Protein 1Q7D (pdb70)

Solvent-accessible surface area: 4250 Å² total

InterPro domains:
  IPR000885 Fibrillar collagen, C-terminal [PF01410] (1228-1463)
  IPR000885 Fibrillar collagen, C-terminal [PS51461] (1229-1464)
  IPR000885 Fibrillar collagen, C-terminal [SM00038] (1228-1464)
  IPR001007 VWFC domain [PF00093] (40-95)
  IPR001007 VWFC domain [PS01208] (58-95)
  IPR001007 VWFC domain [PS50184] (38-96)
  IPR001007 VWFC domain [SM00214] (40-95)
  IPR008160 Collagen triple helix repeat [PF01391] (109-158)
  IPR008160 Collagen triple helix repeat [PF01391] (236-295)
  IPR008160 Collagen triple helix repeat [PF01391] (296-354)
  IPR008160 Collagen triple helix repeat [PF01391] (356-414)
  IPR008160 Collagen triple helix repeat [PF01391] (416-475)
  IPR008160 Collagen triple helix repeat [PF01391] (476-533)
  IPR008160 Collagen triple helix repeat [PF01391] (716-774)
  IPR008160 Collagen triple helix repeat [PF01391] (779-837)
  IPR008160 Collagen triple helix repeat [PF01391] (839-897)
  IPR008160 Collagen triple helix repeat [PF01391] (1079-1137)
  IPR050149 Collagen superfamily [PTHR24023] (434-752)

Organism: Homo sapiens (NCBI:txid9606)

B-factor: mean 19.22, std 9.98, range [6.23, 71.69]

GO terms:
  GO:0048407 platelet-derived growth factor binding (F, IDA)
  GO:0001501 skeletal system development (P, IMP)
  GO:0005515 protein binding (F, IPI)
  GO:0005576 extracellular region (C, TAS)
  GO:0005788 endoplasmic reticulum lumen (C, TAS)
  GO:0005576 extracellular region (C, HDA)
  GO:0031012 extracellular matrix (C, HDA)
  GO:0030020 extracellular matrix structural constituent conferring tensile strength (F, HDA)
  GO:0005584 collagen type I trimer (C, IDA)
  GO:0002020 protease binding (F, IPI)
  GO:0034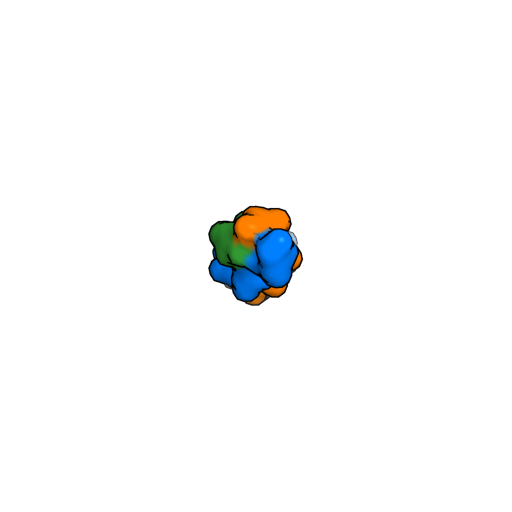504 protein localization to nucleus (P, IDA)
  GO:0045893 positive regulation of DNA-templated transcription (P, IDA)
  GO:0010718 positive regulation of epithelial to mesenchymal transition (P, IDA)
  GO:0042802 identical protein binding (F, IDA)
  GO:0030335 positive regulation of cell migration (P, IDA)
  GO:0090263 positive regulation of canonical Wnt signaling pathway (P, IDA)
  GO:0001568 blood vessel development (P, IMP)
  GO:0034505 tooth mineralization (P, IMP)
  GO:0005576 extracellular region (C, IMP)
  GO:0043589 skin morphogenesis (P, IMP)

Foldseek 3Di:
DADDDDDDDDDDDPD/DADDDDDDDDDDDPD/DQDDDDDDDDDDDPD

Radius of gyration: 17.27 Å; Cα contacts (8 Å, |Δi|>4): 135; chains: 3; bounding box: 9×61×9 Å

Structure (mmCIF, N/CA/C/O backbone):
data_1Q7D
#
_entry.id   1Q7D
#
_cell.length_a   29.600
_cell.length_b   135.800
_cell.length_c   25.400
_cell.angle_alpha   90.00
_cell.angle_beta   90.00
_cell.angle_gamma   90.00
#
_symmetry.space_group_name_H-M   'C 2 2 21'
#
loop_
_entity.id
_entity.type
_entity.pdbx_description
1 polymer 'collagen alfa 1(I) chain peptid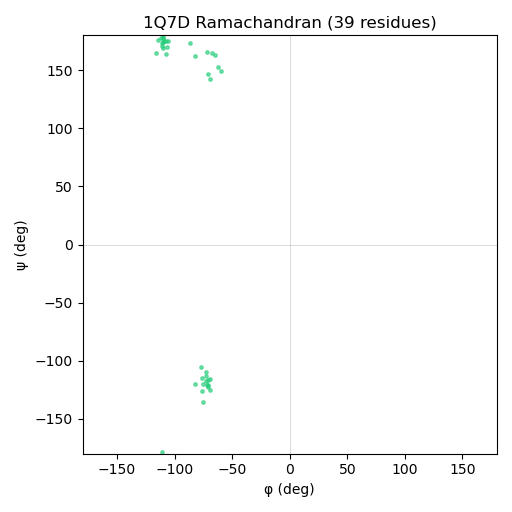e GPOGPOGFOGERGPOGPOGPO'
2 water water
#
loop_
_atom_site.group_PDB
_atom_site.id
_atom_site.type_symbol
_atom_site.label_atom_id
_atom_site.label_alt_id
_atom_site.label_comp_id
_atom_site.label_asym_id
_atom_site.label_entity_id
_atom_site.label_seq_id
_atom_site.pdbx_PDB_ins_code
_atom_site.Cartn_x
_atom_site.Cartn_y
_atom_site.Cartn_z
_atom_site.occupancy
_atom_site.B_iso_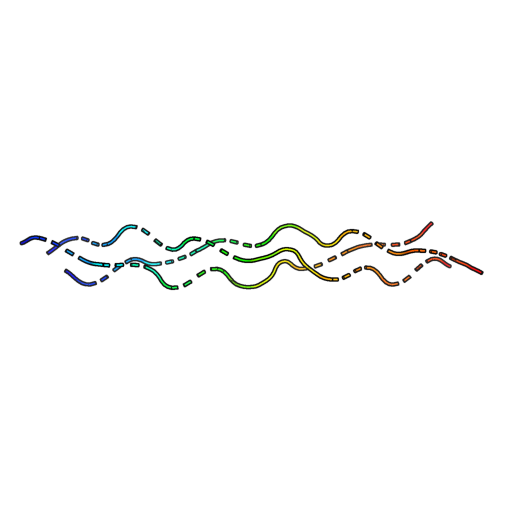or_equiv
_atom_site.auth_seq_id
_atom_site.auth_comp_id
_atom_site.auth_asym_id
_atom_site.auth_atom_id
_atom_site.pdbx_PDB_model_num
ATOM 4 N N . GLY A 1 2 ? 1.404 0.699 1.542 1.00 35.78 2 GLY A N 1
ATOM 5 C CA . GLY A 1 2 ? 2.715 1.309 1.466 1.00 33.91 2 GLY A CA 1
ATOM 6 C C . GLY A 1 2 ? 2.831 2.538 2.344 1.00 32.84 2 GLY A C 1
ATOM 7 O O . GLY A 1 2 ? 1.826 3.129 2.732 1.00 33.25 2 GLY A O 1
ATOM 8 N N . PRO A 1 3 ? 4.062 2.949 2.676 1.00 31.53 3 PRO A N 1
ATOM 9 C CA . PRO A 1 3 ? 4.295 4.124 3.519 1.00 30.05 3 PRO A CA 1
ATOM 10 C C . PRO A 1 3 ? 4.066 5.445 2.778 1.00 28.39 3 PRO A C 1
ATOM 11 O O . PRO A 1 3 ? 4.366 5.557 1.586 1.00 28.32 3 PRO A O 1
ATOM 23 N N . GLY A 1 5 ? 4.410 9.237 1.326 1.00 21.84 5 GLY A N 1
ATOM 24 C CA . GLY A 1 5 ? 5.587 9.848 0.739 1.00 20.23 5 GLY A CA 1
ATOM 25 C C . GLY A 1 5 ? 6.207 10.926 1.602 1.00 19.13 5 GLY A C 1
ATOM 26 O O . GLY A 1 5 ? 5.706 11.232 2.681 1.00 18.43 5 GLY A O 1
ATOM 27 N N . PRO A 1 6 ? 7.315 11.518 1.146 1.00 17.46 6 PRO A N 1
ATOM 28 C CA . PRO A 1 6 ? 7.983 12.574 1.907 1.00 16.89 6 PRO A CA 1
ATOM 29 C C . PRO A 1 6 ? 7.215 13.893 1.786 1.00 15.82 6 PRO A C 1
ATOM 30 O O . PRO A 1 6 ? 6.309 14.024 0.959 1.00 15.87 6 PRO A O 1
ATOM 42 N N . GLY A 1 8 ? 6.074 17.751 0.932 1.00 11.67 8 GLY A N 1
ATOM 43 C CA . GLY A 1 8 ? 6.110 18.475 -0.328 1.00 10.77 8 GLY A CA 1
ATOM 44 C C . GLY A 1 8 ? 7.170 19.567 -0.346 1.00 9.61 8 GLY A C 1
ATOM 45 O O . GLY A 1 8 ? 7.832 19.814 0.663 1.00 9.68 8 GLY A O 1
ATOM 46 N N . PHE A 1 9 ? 7.327 20.207 -1.506 1.00 7.62 9 PHE A N 1
ATOM 47 C CA . PHE A 1 9 ? 8.292 21.292 -1.723 1.00 8.38 9 PHE A CA 1
ATOM 48 C C . PHE A 1 9 ? 7.804 22.552 -0.988 1.00 7.43 9 PHE A C 1
ATOM 49 O O . PHE A 1 9 ? 6.602 22.737 -0.815 1.00 9.10 9 PHE A O 1
ATOM 65 N N . GLY A 1 11 ? 6.535 26.322 -0.006 1.00 8.20 11 GLY A N 1
ATOM 66 C CA . GLY A 1 11 ? 5.651 27.232 -0.718 1.00 9.80 11 GLY A CA 1
ATOM 67 C C . GLY A 1 11 ? 6.446 28.383 -1.320 1.00 10.40 11 GLY A C 1
ATOM 68 O O . GLY A 1 11 ? 7.595 28.608 -0.943 1.00 9.97 11 GLY A O 1
ATOM 69 N N . GLU A 1 12 ? 5.864 29.120 -2.258 1.00 11.42 12 GLU A N 1
ATOM 70 C CA . GLU A 1 12 ? 6.603 30.232 -2.844 1.00 13.40 12 GLU A CA 1
ATOM 71 C C . GLU A 1 12 ? 6.513 31.466 -1.962 1.00 13.00 12 GLU A C 1
ATOM 72 O O . GLU A 1 12 ? 5.647 31.549 -1.083 1.00 13.23 12 GLU A O 1
ATOM 78 N N . ARG A 1 13 ? 7.416 32.415 -2.185 1.00 12.94 13 ARG A N 1
ATOM 79 C CA . ARG A 1 13 ? 7.424 33.636 -1.392 1.00 12.80 13 ARG A CA 1
ATOM 80 C C . ARG A 1 13 ? 6.098 34.385 -1.541 1.00 12.52 13 ARG A C 1
ATOM 81 O O . ARG A 1 13 ? 5.450 34.328 -2.589 1.00 10.93 13 ARG A O 1
ATOM 89 N N . GLY A 1 14 ? 5.705 35.090 -0.485 1.00 11.62 14 GLY A N 1
ATOM 90 C CA . GLY A 1 14 ? 4.454 35.827 -0.510 1.00 10.68 14 GLY A CA 1
ATOM 91 C C . GLY A 1 14 ? 4.470 37.000 -1.472 1.00 9.94 14 GLY A C 1
ATOM 92 O O . GLY A 1 14 ? 5.535 37.415 -1.926 1.00 9.51 14 GLY A O 1
ATOM 93 N N . PRO A 1 15 ? 3.295 37.560 -1.804 1.00 9.95 15 PRO A N 1
ATOM 94 C CA . PRO A 1 15 ? 3.227 38.697 -2.727 1.00 10.29 15 PRO A CA 1
ATOM 95 C C . PRO A 1 15 ? 3.771 39.993 -2.117 1.00 9.58 15 PRO A C 1
ATOM 96 O O . PRO A 1 15 ? 3.887 40.108 -0.893 1.00 9.97 15 PRO A O 1
ATOM 108 N N . GLY A 1 17 ? 3.997 43.830 -0.754 1.00 9.68 17 GLY A N 1
ATOM 109 C CA . GLY A 1 17 ? 3.031 44.553 0.055 1.00 8.40 17 GLY A CA 1
ATOM 110 C C . GLY A 1 17 ? 2.329 45.647 -0.728 1.00 9.40 17 GLY A C 1
ATOM 111 O O . GLY A 1 17 ? 2.719 45.966 -1.859 1.00 7.98 17 GLY A O 1
ATOM 112 N N . PRO A 1 18 ? 1.269 46.236 -0.156 1.00 9.59 18 PRO A N 1
ATOM 113 C CA . PRO A 1 18 ? 0.545 47.305 -0.849 1.00 10.06 18 PRO A CA 1
ATOM 114 C C . PRO A 1 18 ? 1.289 48.643 -0.781 1.00 10.22 18 PRO A C 1
ATOM 115 O O . PRO A 1 18 ? 2.251 48.795 -0.020 1.00 8.98 18 PRO A O 1
ATOM 127 N N . GLY A 1 20 ? 2.489 52.361 0.097 1.00 13.74 20 GLY A N 1
ATOM 128 C CA . GLY A 1 20 ? 2.539 52.995 1.399 1.00 16.31 20 GLY A CA 1
ATOM 129 C C . GLY A 1 20 ? 1.547 54.143 1.467 1.00 18.32 20 GLY A C 1
ATOM 130 O O . GLY A 1 20 ? 0.897 54.458 0.463 1.00 16.93 20 GLY A O 1
ATOM 131 N N . PRO A 1 21 ? 1.399 54.787 2.637 1.00 20.58 21 PRO A N 1
ATOM 132 C CA . PRO A 1 21 ? 0.461 55.906 2.766 1.00 22.49 21 PRO A CA 1
ATOM 133 C C . PRO A 1 21 ? 0.990 57.167 2.095 1.00 24.44 21 PRO A C 1
ATOM 134 O O . PRO A 1 21 ? 2.194 57.307 1.868 1.00 23.80 21 PRO A O 1
ATOM 150 N N . GLY B 1 2 ? 2.326 3.970 -2.235 1.00 25.43 2 GLY B N 1
ATOM 151 C CA . GLY B 1 2 ? 1.746 4.464 -1.000 1.00 24.24 2 GLY B CA 1
ATOM 152 C C . GLY B 1 2 ? 1.054 5.810 -1.145 1.00 23.88 2 GLY B C 1
ATOM 153 O O . GLY B 1 2 ? 1.024 6.385 -2.238 1.00 24.09 2 GLY B O 1
ATOM 154 N N . PRO B 1 3 ? 0.481 6.339 -0.051 1.00 22.64 3 PRO B N 1
ATOM 155 C CA . PRO B 1 3 ? -0.220 7.626 -0.043 1.00 22.18 3 PRO B CA 1
ATOM 156 C C . PRO B 1 3 ? 0.756 8.789 -0.224 1.00 21.67 3 PRO B C 1
ATOM 157 O O . PRO B 1 3 ? 1.939 8.666 0.096 1.00 20.86 3 PRO B O 1
ATOM 169 N N . GLY B 1 5 ? 2.752 12.268 0.443 1.00 16.25 5 GLY B N 1
ATOM 170 C CA . GLY B 1 5 ? 3.257 12.820 1.689 1.00 14.59 5 GLY B CA 1
ATOM 171 C C . GLY B 1 5 ? 2.495 14.066 2.104 1.00 13.79 5 GLY B C 1
ATOM 172 O O . GLY B 1 5 ? 1.598 14.506 1.384 1.00 11.87 5 GLY B O 1
ATOM 173 N N . PRO B 1 6 ? 2.815 14.656 3.265 1.00 13.64 6 PRO B N 1
ATOM 174 C CA . PRO B 1 6 ? 2.105 15.862 3.700 1.00 13.81 6 PRO B CA 1
ATOM 175 C C . PRO B 1 6 ? 2.510 17.073 2.870 1.00 13.26 6 PRO B C 1
ATOM 176 O O . PRO B 1 6 ? 3.522 17.041 2.165 1.00 13.41 6 PRO B O 1
ATOM 188 N N . GLY B 1 8 ? 4.004 20.735 1.802 1.00 10.01 8 GLY B N 1
ATOM 189 C CA . GLY B 1 8 ? 5.229 21.401 2.209 1.00 10.07 8 GLY B CA 1
ATOM 190 C C . GLY B 1 8 ? 4.954 22.599 3.103 1.00 10.19 8 GLY B C 1
ATOM 191 O O . GLY B 1 8 ? 3.802 22.977 3.307 1.00 10.20 8 GLY B O 1
ATOM 192 N N . PHE B 1 9 ? 6.010 23.208 3.634 1.00 10.39 9 PHE B N 1
ATOM 193 C CA . PHE B 1 9 ? 5.853 24.369 4.506 1.00 11.87 9 PHE B CA 1
ATOM 194 C C . PHE B 1 9 ? 5.534 25.631 3.711 1.00 12.27 9 PHE B C 1
ATOM 195 O O . PHE B 1 9 ? 5.801 25.703 2.515 1.00 12.69 9 PHE B O 1
ATOM 211 N N . GLY B 1 11 ? 5.740 29.486 2.259 1.00 13.49 11 GLY B N 1
ATOM 212 C CA . GLY B 1 11 ? 6.887 30.240 1.798 1.00 12.46 11 GLY B CA 1
ATOM 213 C C . GLY B 1 11 ? 7.177 31.360 2.778 1.00 13.10 11 GLY B C 1
ATOM 214 O O . GLY B 1 11 ? 6.487 31.488 3.794 1.00 13.37 11 GLY B O 1
ATOM 215 N N . GLU B 1 12 ? 8.189 32.168 2.478 1.00 14.06 12 GLU B N 1
ATOM 216 C CA . GLU B 1 12 ? 8.553 33.283 3.343 1.00 14.92 12 GLU B CA 1
ATOM 217 C C . GLU B 1 12 ? 7.724 34.508 2.983 1.00 14.34 12 GLU B C 1
ATOM 218 O O . GLU B 1 12 ? 6.994 34.499 1.989 1.00 14.21 12 GLU B O 1
ATOM 224 N N . ARG B 1 13 ? 7.843 35.565 3.780 1.00 13.03 13 ARG B N 1
ATOM 225 C CA . ARG B 1 13 ? 7.064 36.776 3.546 1.00 12.32 13 ARG B CA 1
ATOM 226 C C . ARG B 1 13 ? 7.501 37.581 2.324 1.00 11.97 13 ARG B C 1
ATOM 227 O O . ARG B 1 13 ? 8.689 37.626 1.981 1.00 11.09 13 ARG B O 1
ATOM 235 N N . GLY B 1 14 ? 6.527 38.223 1.675 1.00 11.56 14 GLY B N 1
ATOM 236 C CA . GLY B 1 14 ? 6.814 39.029 0.499 1.00 11.39 14 GLY B CA 1
ATOM 237 C C . GLY B 1 14 ? 7.544 40.319 0.827 1.00 11.62 14 GLY B C 1
ATOM 238 O O . GLY B 1 14 ? 7.597 40.723 1.989 1.00 11.98 14 GLY B O 1
ATOM 239 N N . PRO B 1 15 ? 8.119 40.993 -0.185 1.00 11.61 15 PRO B N 1
ATOM 240 C CA . PRO B 1 15 ? 8.862 42.251 -0.052 1.00 11.83 15 PRO B CA 1
ATOM 241 C C . PRO B 1 15 ? 7.954 43.438 0.280 1.00 10.95 15 PRO B C 1
ATOM 242 O O . PRO B 1 15 ? 6.748 43.394 0.030 1.00 11.41 15 PRO B O 1
ATOM 254 N N . GLY B 1 17 ? 5.933 46.935 0.109 1.00 10.58 17 GLY B N 1
ATOM 255 C CA . GLY B 1 17 ? 5.243 47.531 -1.021 1.00 10.53 17 GLY B CA 1
ATOM 256 C C . GLY B 1 17 ? 5.957 48.776 -1.519 1.00 11.55 17 GLY B C 1
ATOM 257 O O . GLY B 1 17 ? 6.933 49.223 -0.906 1.00 11.10 17 GLY B O 1
ATOM 258 N N . PRO B 1 18 ? 5.504 49.359 -2.638 1.00 11.47 18 PRO B N 1
ATOM 259 C CA . PRO B 1 18 ? 6.159 50.563 -3.155 1.00 13.34 18 PRO B CA 1
ATOM 260 C C . PRO B 1 18 ? 5.862 51.799 -2.311 1.00 14.37 18 PRO B C 1
ATOM 261 O O . PRO B 1 18 ? 4.895 51.828 -1.544 1.00 13.28 18 PRO B O 1
ATOM 273 N N . GLY B 1 20 ? 4.495 55.315 -1.015 1.00 18.39 20 GLY B N 1
ATOM 274 C CA . GLY B 1 20 ? 3.170 55.864 -1.234 1.00 20.55 20 GLY B CA 1
ATOM 275 C C . GLY B 1 20 ? 3.165 57.063 -2.170 1.00 22.85 20 GLY B C 1
ATOM 276 O O . GLY B 1 20 ? 4.225 57.577 -2.535 1.00 22.42 20 GLY B O 1
ATOM 277 N N . PRO B 1 21 ? 1.981 57.529 -2.590 1.00 24.18 21 PRO B N 1
ATOM 278 C CA . PRO B 1 21 ? 1.910 58.684 -3.490 1.00 26.40 21 PRO B CA 1
ATOM 279 C C . PRO B 1 21 ? 2.240 59.964 -2.723 1.00 27.69 21 PRO B C 1
ATOM 280 O O . PRO B 1 21 ? 1.978 60.056 -1.527 1.00 28.43 21 PRO B O 1
ATOM 296 N N . GLY C 1 2 ? 5.062 6.312 -1.024 1.00 23.51 2 GLY C N 1
ATOM 297 C CA .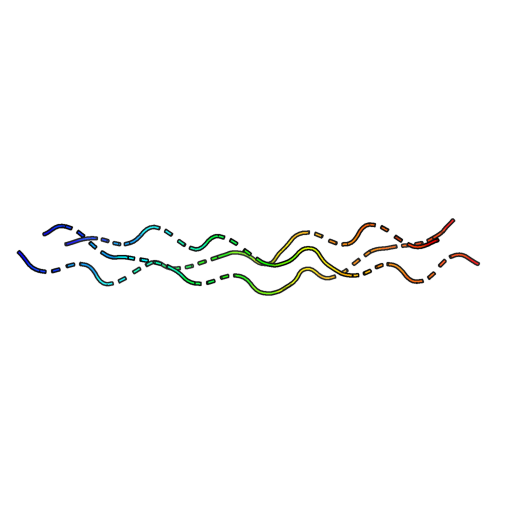 GLY C 1 2 ? 4.211 6.991 -1.984 1.00 23.06 2 GLY C CA 1
ATOM 298 C C . GLY C 1 2 ? 4.867 8.238 -2.543 1.00 22.03 2 GLY C C 1
ATOM 299 O O . GLY C 1 2 ? 6.013 8.534 -2.200 1.00 21.76 2 GLY C O 1
ATOM 300 N N . PRO C 1 3 ? 4.172 8.991 -3.412 1.00 21.18 3 PRO C N 1
ATOM 301 C CA . PRO C 1 3 ? 4.741 10.210 -3.992 1.00 20.39 3 PRO C CA 1
ATOM 302 C C . PRO C 1 3 ? 4.868 11.349 -2.985 1.00 18.88 3 PRO C C 1
ATOM 303 O O . PRO C 1 3 ? 4.207 11.357 -1.942 1.00 18.02 3 PRO C O 1
ATOM 315 N N . GLY C 1 5 ? 4.490 14.976 -1.150 1.00 13.50 5 GLY C N 1
ATOM 316 C CA . GLY C 1 5 ? 3.273 15.731 -0.948 1.00 12.76 5 GLY C CA 1
ATOM 317 C C . GLY C 1 5 ? 3.234 16.932 -1.875 1.00 11.75 5 GLY C C 1
ATOM 318 O O . GLY C 1 5 ? 4.197 17.183 -2.604 1.00 11.52 5 GLY C O 1
ATOM 319 N N . PRO C 1 6 ? 2.127 17.686 -1.889 1.00 11.93 6 PRO C N 1
ATOM 320 C CA . PRO C 1 6 ? 2.018 18.867 -2.753 1.00 12.22 6 PRO C CA 1
ATOM 321 C C . PRO C 1 6 ? 2.838 20.026 -2.173 1.00 12.07 6 PRO C C 1
ATOM 322 O O . PRO C 1 6 ? 3.217 20.001 -1.000 1.00 11.47 6 PRO C O 1
ATOM 334 N N . GLY C 1 8 ? 3.945 23.679 -0.594 1.00 14.03 8 GLY C N 1
ATOM 335 C CA . GLY C 1 8 ? 3.356 24.442 0.492 1.00 16.14 8 GLY C CA 1
ATOM 336 C C . GLY C 1 8 ? 2.582 25.647 -0.010 1.00 16.48 8 GLY C C 1
ATOM 337 O O . GLY C 1 8 ? 2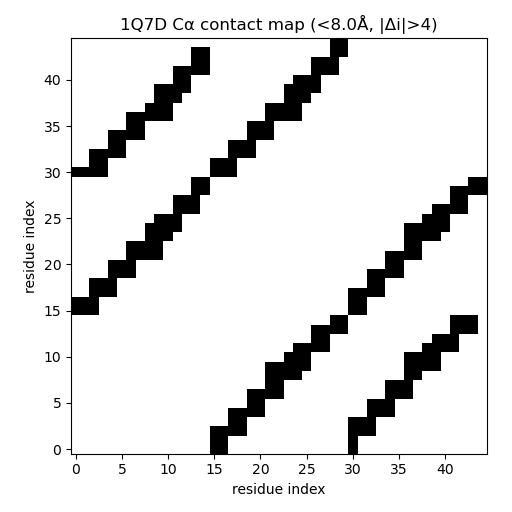.587 25.941 -1.202 1.00 17.53 8 GLY C O 1
ATOM 338 N N . PHE C 1 9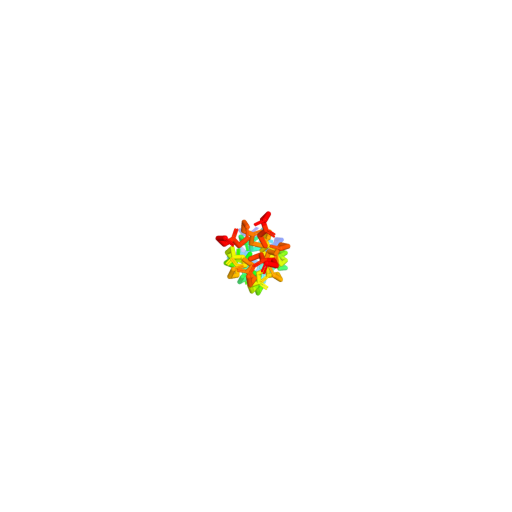 ? 1.925 26.353 0.902 1.00 18.24 9 PHE C N 1
ATOM 339 C CA . PHE C 1 9 ? 1.134 27.530 0.549 1.00 19.66 9 PHE C CA 1
ATOM 340 C C . PHE C 1 9 ? 2.059 28.756 0.425 1.00 19.18 9 PHE C C 1
ATOM 341 O O . PHE C 1 9 ? 3.189 28.746 0.925 1.00 18.34 9 PHE C O 1
ATOM 357 N N . GLY C 1 11 ? 3.825 32.473 0.980 1.00 16.32 11 GLY C N 1
ATOM 358 C CA . GLY C 1 11 ? 4.229 33.133 2.214 1.00 15.07 11 GLY C CA 1
ATOM 359 C C . GLY C 1 11 ? 3.358 34.324 2.565 1.00 15.42 11 GLY C C 1
ATOM 360 O O . GLY C 1 11 ? 2.446 34.666 1.817 1.00 13.75 11 GLY C O 1
ATOM 361 N N . GLU C 1 12 ? 3.642 34.956 3.704 1.00 15.02 12 GLU C N 1
ATOM 362 C CA . GLU C 1 12 ? 2.874 36.112 4.168 1.00 15.55 12 GLU C CA 1
ATOM 363 C C . GLU C 1 12 ? 2.979 37.277 3.182 1.00 12.82 12 GLU C C 1
ATOM 364 O O . GLU C 1 12 ? 3.961 37.399 2.454 1.00 11.83 12 GLU C O 1
ATOM 370 N N . ARG C 1 13 ? 1.958 38.128 3.168 1.00 11.95 13 ARG C N 1
ATOM 371 C CA . ARG C 1 13 ? 1.940 39.299 2.300 1.00 10.78 13 ARG C CA 1
ATOM 372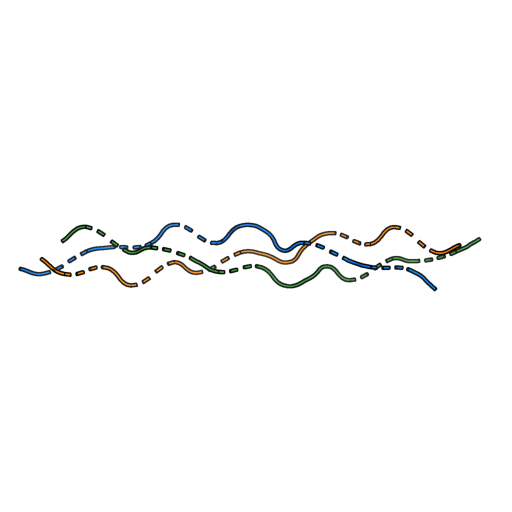 C C . ARG C 1 13 ? 3.004 40.257 2.836 1.00 10.55 13 ARG C C 1
ATOM 373 O O . ARG C 1 13 ? 3.186 40.368 4.048 1.00 9.48 13 ARG C O 1
ATOM 381 N N . GLY C 1 14 ? 3.707 40.943 1.939 1.00 9.13 14 GLY C N 1
ATOM 382 C CA . GLY C 1 14 ? 4.742 41.864 2.370 1.00 8.83 14 GLY C CA 1
ATOM 383 C C . GLY C 1 14 ? 4.216 43.050 3.162 1.00 8.69 14 GLY C C 1
ATOM 384 O O . GLY C 1 14 ? 3.021 43.342 3.133 1.00 8.65 14 GLY C O 1
ATOM 385 N N . PRO C 1 15 ? 5.092 43.756 3.888 1.00 8.55 15 PRO C N 1
ATOM 386 C CA . PRO C 1 15 ? 4.662 44.917 4.677 1.00 8.17 15 PRO C CA 1
ATOM 387 C C . PRO C 1 15 ? 4.255 46.066 3.749 1.00 8.43 15 PRO C C 1
ATOM 388 O O . PRO C 1 15 ? 4.690 46.122 2.603 1.00 7.85 15 PRO C O 1
ATOM 400 N N . GLY C 1 17 ? 4.254 49.647 1.922 1.00 9.60 17 GLY C N 1
ATOM 401 C CA . GLY C 1 17 ? 5.416 50.435 1.562 1.00 11.60 17 GLY C CA 1
ATOM 402 C C . GLY C 1 17 ? 5.600 51.638 2.470 1.00 13.48 17 GLY C C 1
ATOM 403 O O . GLY C 1 17 ? 4.721 51.951 3.279 1.00 12.72 17 GLY C O 1
ATOM 404 N N . PRO C 1 18 ?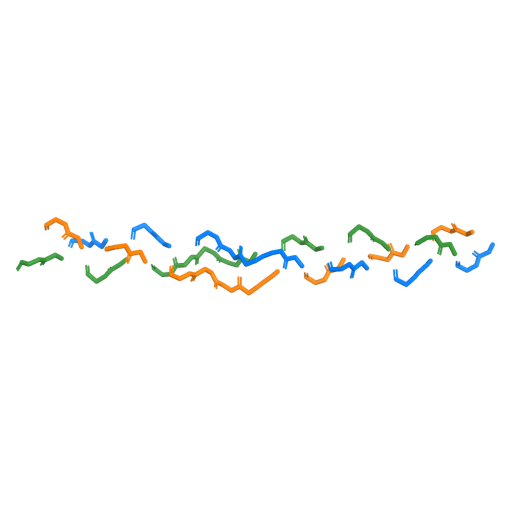 6.743 52.333 2.370 1.00 15.87 18 PRO C N 1
ATOM 405 C CA . PRO C 1 18 ? 6.986 53.509 3.211 1.00 18.13 18 PRO C CA 1
ATOM 406 C C . PRO C 1 18 ? 6.122 54.687 2.741 1.00 19.96 18 PRO C C 1
ATOM 407 O O . PRO C 1 18 ? 5.649 54.704 1.607 1.00 18.41 18 PRO C O 1
ATOM 419 N N . GLY C 1 20 ? 4.690 58.170 1.264 1.00 25.49 20 GLY C N 1
ATOM 420 C CA . GLY C 1 20 ? 5.076 58.832 0.031 1.00 27.92 20 GLY C CA 1
ATOM 421 C C . GLY C 1 20 ? 5.726 60.175 0.314 1.00 29.12 20 GLY C C 1
ATOM 422 O O . GLY C 1 20 ? 5.606 60.692 1.425 1.00 29.42 20 GLY C O 1
ATOM 423 N N . PRO C 1 21 ? 6.419 60.767 -0.673 1.00 30.27 21 PRO C N 1
ATOM 424 C CA . PRO C 1 21 ? 7.094 62.062 -0.532 1.00 31.26 21 PRO C CA 1
ATOM 425 C C . PRO C 1 21 ? 6.238 63.116 0.157 1.00 31.59 21 PRO C C 1
ATOM 426 O O . PRO C 1 21 ? 6.762 63.780 1.077 1.00 32.65 21 PRO C O 1
#

Secondary structure (DSSP, 8-state):
-------PPP-----/-------PPP-----/-------PPP-----

Sequence (45 aa):
GPGPGFGERGPGPGPGPGPGFGERGPGPGPGPGPGFGERGPGPGP